Protein AF-A0A7H4P7S9-F1 (afdb_monomer_lite)

Foldseek 3Di:
DVVCVVDPCLVPDPDLLVLLLSLLLVLCVVPVVLLVVLQVPDADPQARFKDLDPVNRVVSDPPQCWDDRPPDSMIGRDPDDLVVSLVSQLSSCVSVVHDPVVSCVSSVSD

Structure (mmCIF, N/CA/C/O backbone):
data_AF-A0A7H4P7S9-F1
#
_entry.id   AF-A0A7H4P7S9-F1
#
loop_
_atom_site.group_PDB
_atom_site.id
_atom_site.type_symbol
_atom_site.label_atom_id
_atom_site.label_alt_id
_atom_site.label_comp_id
_atom_site.label_asym_id
_atom_site.label_entity_id
_atom_site.label_seq_id
_atom_site.pdbx_PDB_ins_code
_atom_site.Cartn_x
_atom_site.Cartn_y
_atom_site.Cartn_z
_atom_site.occupancy
_atom_site.B_iso_or_equiv
_atom_site.auth_seq_id
_atom_site.auth_comp_id
_atom_site.auth_asym_id
_atom_site.auth_atom_id
_atom_site.pdbx_PDB_model_num
ATOM 1 N N . MET A 1 1 ? -10.537 0.939 6.455 1.00 95.25 1 MET A N 1
ATOM 2 C CA . MET A 1 1 ? -9.206 1.459 6.869 1.00 95.25 1 MET A CA 1
ATOM 3 C C . MET A 1 1 ? -9.066 1.684 8.370 1.00 95.25 1 MET A C 1
ATOM 5 O O . MET A 1 1 ? -8.188 1.065 8.944 1.00 95.25 1 MET A O 1
ATOM 9 N N . ARG A 1 2 ? -9.884 2.520 9.033 1.00 93.25 2 ARG A N 1
ATOM 10 C CA . ARG A 1 2 ? -9.762 2.725 10.497 1.00 93.25 2 ARG A CA 1
ATOM 11 C C . ARG A 1 2 ? -9.927 1.424 11.293 1.00 93.25 2 ARG A C 1
ATOM 13 O O . ARG A 1 2 ? -9.120 1.163 12.171 1.00 93.25 2 ARG A O 1
ATOM 20 N N . GLU A 1 3 ? -10.907 0.599 10.925 1.00 96.31 3 GLU A N 1
ATOM 21 C CA . GLU A 1 3 ? -11.118 -0.729 11.522 1.00 96.31 3 GLU A CA 1
ATOM 22 C C . GLU A 1 3 ? -9.913 -1.657 11.323 1.00 96.31 3 GLU A C 1
ATOM 24 O O . GLU A 1 3 ? -9.464 -2.267 12.284 1.00 96.31 3 GLU A O 1
ATOM 29 N N . LEU A 1 4 ? -9.319 -1.686 10.120 1.00 97.25 4 LEU A N 1
ATOM 30 C CA . LEU A 1 4 ? -8.087 -2.443 9.861 1.00 97.25 4 LEU A CA 1
ATOM 31 C C . LEU A 1 4 ? -6.968 -2.029 10.825 1.00 97.25 4 LEU A C 1
ATOM 33 O O . LEU A 1 4 ? -6.362 -2.891 11.450 1.00 97.25 4 LEU A O 1
ATOM 37 N N . LEU A 1 5 ? -6.707 -0.725 10.972 1.00 96.81 5 LEU A N 1
ATOM 38 C CA . LEU A 1 5 ? -5.627 -0.226 11.835 1.00 96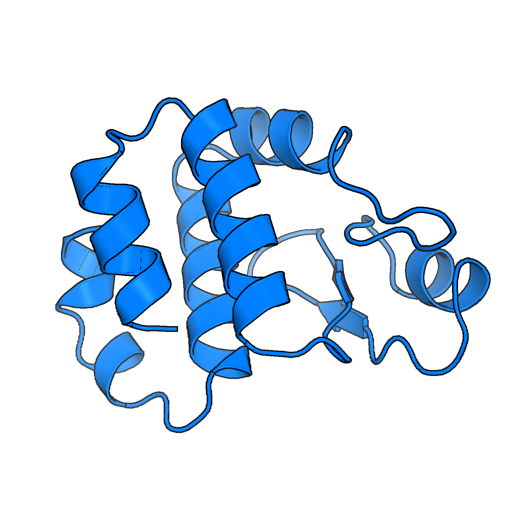.81 5 LEU A CA 1
ATOM 39 C C . LEU A 1 5 ? -5.832 -0.558 13.323 1.00 96.81 5 LEU A C 1
ATOM 41 O O . LEU A 1 5 ? -4.863 -0.549 14.076 1.00 96.81 5 LEU A O 1
ATOM 45 N N . LEU A 1 6 ? -7.074 -0.819 13.736 1.00 97.69 6 LEU A N 1
ATOM 46 C CA . LEU A 1 6 ? -7.441 -1.198 15.102 1.00 97.69 6 LEU A CA 1
ATOM 47 C C . LEU A 1 6 ? -7.584 -2.717 15.289 1.00 97.69 6 LEU A C 1
ATOM 49 O O . LEU A 1 6 ? -7.842 -3.157 16.404 1.00 97.69 6 LEU A O 1
ATOM 53 N N . SER A 1 7 ? -7.452 -3.508 14.223 1.00 98.19 7 SER A N 1
ATOM 54 C CA . SER A 1 7 ? -7.627 -4.959 14.281 1.00 98.19 7 SER A CA 1
ATOM 55 C C . SER A 1 7 ? -6.405 -5.669 14.868 1.00 98.19 7 SER A C 1
ATOM 57 O O . SER A 1 7 ? -5.261 -5.301 14.580 1.00 98.19 7 SER A O 1
ATOM 59 N N . ASP A 1 8 ? -6.654 -6.745 15.618 1.00 97.81 8 ASP A N 1
ATOM 60 C CA . ASP A 1 8 ? -5.600 -7.620 16.147 1.00 97.81 8 ASP A CA 1
ATOM 61 C C . ASP A 1 8 ? -4.751 -8.217 15.014 1.00 97.81 8 ASP A C 1
ATOM 63 O O . ASP A 1 8 ? -3.526 -8.249 15.100 1.00 97.81 8 ASP A O 1
ATOM 67 N N . GLU A 1 9 ? -5.382 -8.585 13.889 1.00 97.69 9 GLU A N 1
ATOM 68 C CA . GLU A 1 9 ? -4.687 -9.108 12.707 1.00 97.69 9 GLU A CA 1
ATOM 69 C C . GLU A 1 9 ? -3.611 -8.140 12.199 1.00 97.69 9 GLU A C 1
ATOM 71 O O . GLU A 1 9 ? -2.500 -8.563 11.863 1.00 97.69 9 GLU A O 1
ATOM 76 N N . TYR A 1 10 ? -3.925 -6.843 12.136 1.00 98.19 10 TYR A N 1
ATOM 77 C CA . TYR A 1 10 ? -2.975 -5.829 11.694 1.00 98.19 10 TYR A CA 1
ATOM 78 C C . TYR A 1 10 ? -1.885 -5.578 12.743 1.00 98.19 10 TYR A C 1
ATOM 80 O O . TYR A 1 10 ? -0.708 -5.464 12.386 1.00 98.19 10 TYR A O 1
ATOM 88 N N . ALA A 1 11 ? -2.257 -5.541 14.026 1.00 97.38 11 ALA A N 1
ATOM 89 C CA . ALA A 1 11 ? -1.331 -5.353 15.143 1.00 97.38 11 ALA A CA 1
ATOM 90 C C . ALA A 1 11 ? -0.309 -6.500 15.265 1.00 97.38 11 ALA A C 1
ATOM 92 O O . ALA A 1 11 ? 0.869 -6.256 15.542 1.00 97.38 11 ALA A O 1
ATOM 93 N N . ASP A 1 12 ? -0.717 -7.733 14.963 1.00 98.12 12 ASP A N 1
ATOM 94 C CA . ASP A 1 12 ? 0.134 -8.925 15.016 1.00 98.12 12 ASP A CA 1
ATOM 95 C C . ASP A 1 12 ? 1.202 -8.970 13.905 1.00 98.12 12 ASP A C 1
ATOM 97 O O . ASP A 1 12 ? 2.157 -9.763 13.954 1.00 98.12 12 ASP A O 1
ATOM 101 N N . GLN A 1 13 ? 1.109 -8.098 12.892 1.00 98.12 13 GLN A N 1
ATOM 102 C CA . GLN A 1 13 ? 2.065 -8.072 11.790 1.00 98.12 13 GLN A CA 1
ATOM 103 C C . GLN A 1 13 ? 3.413 -7.464 12.189 1.00 98.12 13 GLN A C 1
ATOM 105 O O . GLN A 1 13 ? 3.603 -6.249 12.255 1.00 98.12 13 GLN A O 1
ATOM 110 N N . LYS A 1 14 ? 4.427 -8.327 12.310 1.00 97.00 14 LYS A N 1
ATOM 111 C CA . LYS A 1 14 ? 5.791 -7.946 12.731 1.00 97.00 14 LYS A CA 1
ATOM 112 C C . LYS A 1 14 ? 6.647 -7.278 11.651 1.00 97.00 14 LYS A C 1
ATOM 114 O O . LYS A 1 14 ? 7.700 -6.727 11.961 1.00 97.00 14 LYS A O 1
ATOM 119 N N . ARG A 1 15 ? 6.266 -7.366 10.372 1.00 97.81 15 ARG A N 1
ATOM 120 C CA . ARG A 1 15 ? 7.062 -6.848 9.243 1.00 97.81 15 ARG A CA 1
ATOM 121 C C . ARG A 1 15 ? 6.268 -5.836 8.430 1.00 97.81 15 ARG A C 1
ATOM 123 O O . ARG A 1 15 ? 5.127 -6.107 8.073 1.00 97.81 15 ARG A O 1
ATOM 130 N N . ALA A 1 16 ? 6.935 -4.759 8.014 1.00 98.19 16 ALA A N 1
ATOM 131 C CA . ALA A 1 16 ? 6.359 -3.718 7.157 1.00 98.19 16 ALA A CA 1
ATOM 132 C C . ALA A 1 16 ? 5.717 -4.274 5.878 1.00 98.19 16 ALA A C 1
ATOM 134 O O . ALA A 1 16 ? 4.647 -3.840 5.469 1.00 98.19 16 ALA A O 1
ATOM 135 N N . VAL A 1 17 ? 6.338 -5.286 5.253 1.00 98.31 17 VAL A N 1
ATOM 136 C CA . VAL A 1 17 ? 5.758 -5.925 4.061 1.00 98.31 17 VAL A CA 1
ATOM 137 C C . VAL A 1 17 ? 4.415 -6.589 4.360 1.00 98.31 17 VAL A C 1
ATOM 139 O O . VAL A 1 17 ? 3.540 -6.515 3.517 1.00 98.31 17 VAL A O 1
ATOM 142 N N . ASN A 1 18 ? 4.215 -7.182 5.538 1.00 98.44 18 ASN A N 1
ATOM 143 C CA . ASN A 1 18 ? 2.949 -7.835 5.862 1.00 98.44 18 ASN A CA 1
ATOM 144 C C . ASN A 1 18 ? 1.830 -6.804 6.052 1.00 98.44 18 ASN A C 1
ATOM 146 O O . ASN A 1 18 ? 0.756 -6.965 5.482 1.00 98.44 18 ASN A O 1
ATOM 150 N N . ARG A 1 19 ? 2.109 -5.717 6.783 1.00 98.69 19 ARG A N 1
ATOM 151 C CA . ARG A 1 19 ? 1.173 -4.592 6.942 1.00 98.69 19 ARG A CA 1
ATOM 152 C C . ARG A 1 19 ? 0.821 -3.962 5.600 1.00 98.69 19 ARG A C 1
ATOM 154 O O . ARG A 1 19 ? -0.350 -3.764 5.305 1.00 98.69 19 ARG A O 1
ATOM 161 N N . PHE A 1 20 ? 1.824 -3.754 4.749 1.00 98.81 20 PHE A N 1
ATOM 162 C CA . PHE A 1 20 ? 1.631 -3.304 3.374 1.00 98.81 20 PHE A CA 1
ATOM 163 C C . PHE A 1 20 ? 0.686 -4.224 2.584 1.00 98.81 20 PHE A C 1
ATOM 165 O O . PHE A 1 20 ? -0.236 -3.722 1.950 1.00 98.81 20 PHE A O 1
ATOM 172 N N . MET A 1 21 ? 0.853 -5.553 2.660 1.00 98.69 21 MET A N 1
ATOM 173 C CA . MET A 1 21 ? -0.060 -6.488 1.986 1.00 98.69 21 MET A CA 1
ATOM 174 C C . MET A 1 21 ? -1.497 -6.383 2.522 1.00 98.69 21 MET A C 1
ATOM 176 O O . MET A 1 21 ? -2.421 -6.342 1.718 1.00 98.69 21 MET A O 1
ATOM 180 N N . LEU A 1 22 ? -1.692 -6.295 3.845 1.00 98.56 22 LEU A N 1
ATOM 181 C CA . LEU A 1 22 ? -3.030 -6.160 4.442 1.00 98.56 22 LEU A CA 1
ATOM 182 C C . LEU A 1 22 ? -3.722 -4.854 4.039 1.00 98.56 22 LEU A C 1
ATOM 184 O O . LEU A 1 22 ? -4.918 -4.855 3.740 1.00 98.56 22 LEU A O 1
ATOM 188 N N . VAL A 1 23 ? -2.974 -3.748 3.988 1.00 98.81 23 VAL A N 1
ATOM 189 C CA . VAL A 1 23 ? -3.494 -2.466 3.495 1.00 98.81 23 VAL A CA 1
ATOM 190 C C . VAL A 1 23 ? -3.945 -2.603 2.042 1.00 98.81 23 VAL A C 1
ATOM 192 O O . VAL A 1 23 ? -5.066 -2.217 1.735 1.00 98.81 23 VAL A O 1
ATOM 195 N N . LEU A 1 24 ? -3.130 -3.196 1.161 1.00 98.81 24 LEU A N 1
ATOM 196 C CA . LEU A 1 24 ? -3.501 -3.398 -0.245 1.00 98.81 24 LEU A CA 1
ATOM 197 C C . LEU A 1 2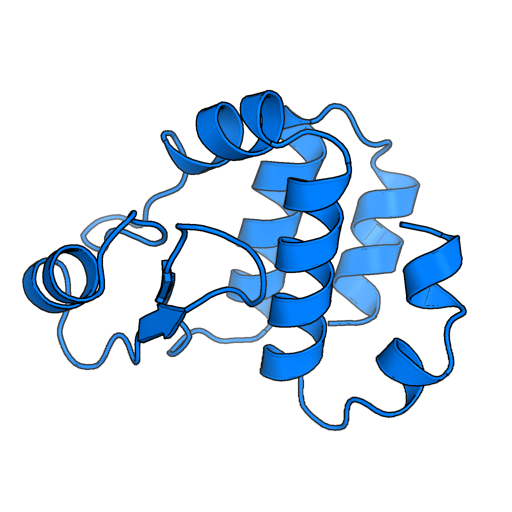4 ? -4.744 -4.282 -0.403 1.00 98.81 24 LEU A C 1
ATOM 199 O O . LEU A 1 24 ? -5.662 -3.905 -1.128 1.00 98.81 24 LEU A O 1
ATOM 203 N N . THR A 1 25 ? -4.802 -5.417 0.302 1.00 98.69 25 THR A N 1
ATOM 204 C CA . THR A 1 25 ? -5.976 -6.303 0.310 1.00 98.69 25 THR A CA 1
ATOM 205 C C . THR A 1 25 ? -7.232 -5.550 0.752 1.00 98.69 25 THR A C 1
ATOM 207 O O . THR A 1 25 ? -8.280 -5.682 0.125 1.00 98.69 25 THR A O 1
ATOM 210 N N . THR A 1 26 ? -7.123 -4.717 1.790 1.00 98.69 26 THR A N 1
ATOM 211 C CA . THR A 1 26 ? -8.255 -3.936 2.309 1.00 98.69 26 THR A CA 1
ATOM 212 C C . THR A 1 26 ? -8.678 -2.821 1.356 1.00 98.69 26 THR A C 1
ATOM 214 O O . THR A 1 26 ? -9.864 -2.574 1.191 1.00 98.69 26 THR A O 1
ATOM 217 N N . LEU A 1 27 ? -7.736 -2.128 0.713 1.00 98.75 27 LEU A N 1
ATOM 218 C CA . LEU A 1 27 ? -8.072 -1.089 -0.263 1.00 98.75 27 LEU A CA 1
ATOM 219 C C . LEU A 1 27 ? -8.800 -1.688 -1.472 1.00 98.75 27 LEU A C 1
ATOM 221 O O . LEU A 1 27 ? -9.821 -1.149 -1.890 1.00 98.75 27 LEU A O 1
ATOM 225 N N . TYR A 1 28 ? -8.334 -2.835 -1.971 1.00 98.75 28 TYR A N 1
ATOM 226 C CA . TYR A 1 28 ? -9.005 -3.542 -3.060 1.00 98.75 28 TYR A CA 1
ATOM 227 C C . TYR A 1 28 ? -10.416 -4.012 -2.679 1.00 98.75 28 TYR A C 1
ATOM 229 O O . TYR A 1 28 ? -11.329 -3.905 -3.492 1.00 98.75 28 TYR A O 1
ATOM 237 N N . SER A 1 29 ? -10.622 -4.516 -1.456 1.00 98.31 29 SER A N 1
ATOM 238 C CA . SER A 1 29 ? -11.946 -4.984 -1.025 1.00 98.31 29 SER A CA 1
ATOM 239 C C . SER A 1 29 ? -12.955 -3.855 -0.796 1.00 98.31 29 SER A C 1
ATOM 241 O O . SER A 1 29 ? -14.157 -4.101 -0.881 1.00 98.31 29 SER A O 1
ATOM 243 N N . LEU A 1 30 ? -12.489 -2.630 -0.526 1.00 98.25 30 LEU A N 1
ATOM 244 C CA . LEU A 1 30 ? -13.350 -1.451 -0.399 1.00 98.25 30 LEU A CA 1
ATOM 245 C C . LEU A 1 30 ? -13.880 -0.979 -1.755 1.00 98.25 30 LEU A C 1
ATOM 247 O O . LEU A 1 30 ? -15.064 -0.673 -1.866 1.00 98.25 30 LEU A O 1
ATOM 251 N N . ASP A 1 31 ? -13.015 -0.916 -2.768 1.00 98.44 31 ASP A N 1
ATOM 252 C CA . ASP A 1 31 ? -13.400 -0.592 -4.141 1.00 98.44 31 ASP A CA 1
ATOM 253 C C . ASP A 1 31 ? -12.359 -1.143 -5.125 1.00 98.44 31 ASP A C 1
ATOM 255 O O . ASP A 1 31 ? -11.307 -0.545 -5.371 1.00 98.44 31 ASP A O 1
ATOM 259 N N . SER A 1 32 ? -12.664 -2.298 -5.715 1.00 98.31 32 SER A N 1
ATOM 260 C CA . SER A 1 32 ? -11.759 -2.975 -6.644 1.00 98.31 32 SER A CA 1
ATOM 261 C C . SER A 1 32 ? -11.524 -2.183 -7.928 1.00 98.31 32 SER A C 1
ATOM 263 O O . SER A 1 32 ? -10.471 -2.331 -8.548 1.00 98.31 32 SER A O 1
ATOM 265 N N . LYS A 1 33 ? -12.499 -1.363 -8.347 1.00 98.31 33 LYS A N 1
ATOM 266 C CA . LYS A 1 33 ? -12.411 -0.571 -9.575 1.00 98.31 33 LYS A CA 1
ATOM 267 C C . LYS A 1 33 ? -11.511 0.640 -9.353 1.00 98.31 33 LYS A C 1
ATOM 269 O O . LYS A 1 33 ? -10.562 0.823 -10.108 1.00 98.31 33 LYS A O 1
ATOM 274 N N . ALA A 1 34 ? -11.755 1.407 -8.291 1.00 98.31 34 ALA A N 1
ATOM 275 C CA . ALA A 1 34 ? -10.909 2.547 -7.947 1.00 98.31 34 ALA A CA 1
ATOM 276 C C . ALA A 1 34 ? -9.467 2.107 -7.639 1.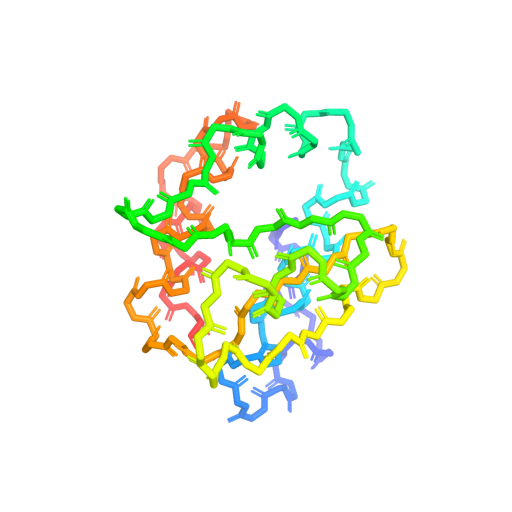00 98.31 34 ALA A C 1
ATOM 278 O O . ALA A 1 34 ? -8.516 2.786 -8.021 1.00 98.31 34 ALA A O 1
ATOM 279 N N . PHE A 1 35 ? -9.285 0.940 -7.007 1.00 98.56 35 PHE A N 1
ATOM 280 C CA . PHE A 1 35 ? -7.959 0.357 -6.809 1.00 98.56 35 PHE A CA 1
ATOM 281 C C . PHE A 1 35 ? -7.258 0.055 -8.142 1.00 98.56 35 PHE A C 1
ATOM 283 O O . PHE A 1 35 ? -6.096 0.422 -8.307 1.00 98.56 35 PHE A O 1
ATOM 290 N N . ALA A 1 36 ? -7.951 -0.583 -9.094 1.00 98.12 36 ALA A N 1
ATOM 291 C CA . ALA A 1 36 ? -7.388 -0.890 -10.408 1.00 98.12 36 ALA A CA 1
ATOM 292 C C . ALA A 1 36 ? -6.929 0.388 -11.134 1.00 98.12 36 ALA A C 1
ATOM 294 O O . ALA A 1 36 ? -5.756 0.490 -11.499 1.00 98.12 36 ALA A O 1
ATOM 295 N N . GLU A 1 37 ? -7.802 1.397 -11.219 1.00 98.00 37 GLU A N 1
ATOM 296 C CA . GLU A 1 37 ? -7.496 2.707 -11.819 1.00 98.00 37 GLU A CA 1
ATOM 297 C C . GLU A 1 37 ? -6.280 3.376 -11.147 1.00 98.00 37 GLU A C 1
ATOM 299 O O . GLU A 1 37 ? -5.375 3.886 -11.815 1.00 98.00 37 GLU A O 1
ATOM 304 N N . ALA A 1 38 ? -6.200 3.316 -9.814 1.00 97.94 38 ALA A N 1
ATOM 305 C CA . ALA A 1 38 ? -5.076 3.867 -9.066 1.00 97.94 38 ALA A CA 1
ATOM 306 C C . ALA A 1 38 ? -3.748 3.148 -9.365 1.00 97.94 38 ALA A C 1
ATOM 308 O O . ALA A 1 38 ? -2.693 3.786 -9.432 1.00 97.94 38 ALA A O 1
ATOM 309 N N . THR A 1 39 ? -3.784 1.825 -9.548 1.00 96.12 39 THR A N 1
ATOM 310 C CA . THR A 1 39 ? -2.582 1.019 -9.806 1.00 96.12 39 THR A CA 1
ATOM 311 C C . THR A 1 39 ? -2.038 1.139 -11.228 1.00 96.12 39 THR A C 1
ATOM 313 O O . THR A 1 39 ? -0.824 1.033 -11.399 1.00 96.12 39 THR A O 1
ATOM 316 N N . GLU A 1 40 ? -2.873 1.421 -12.234 1.00 92.81 40 GLU A N 1
ATOM 317 C CA . GLU A 1 40 ? -2.436 1.574 -13.635 1.00 92.81 40 GLU A CA 1
ATOM 318 C C . GLU A 1 40 ? -1.415 2.707 -13.813 1.00 92.81 40 GLU A C 1
ATOM 320 O O . GLU A 1 40 ? -0.432 2.573 -14.545 1.00 92.81 40 GLU A O 1
ATOM 325 N N . SER A 1 41 ? -1.619 3.817 -13.103 1.00 89.69 41 SER A N 1
ATOM 326 C CA . SER A 1 41 ? -0.733 4.988 -13.152 1.00 89.69 41 SER A CA 1
ATOM 327 C C . SER A 1 41 ? 0.501 4.868 -12.246 1.00 89.69 41 SER A C 1
ATOM 329 O O . SER A 1 41 ? 1.404 5.705 -12.306 1.00 89.69 41 SER A O 1
ATOM 331 N N . LEU A 1 42 ? 0.573 3.830 -11.407 1.00 95.44 42 LEU A N 1
ATOM 332 C CA . LEU A 1 42 ? 1.592 3.685 -10.374 1.00 95.44 42 LEU A CA 1
ATOM 333 C C . LEU A 1 42 ? 2.730 2.763 -10.825 1.00 95.44 42 LEU A C 1
ATOM 335 O O . LEU A 1 42 ? 2.711 1.544 -10.641 1.00 95.44 42 LEU A O 1
ATOM 339 N N . HIS A 1 43 ? 3.793 3.364 -11.349 1.00 95.25 43 HIS A N 1
ATOM 340 C CA . HIS A 1 43 ? 4.997 2.643 -11.746 1.00 95.25 43 HIS A CA 1
ATOM 341 C C . HIS A 1 43 ? 6.276 3.397 -11.368 1.00 95.25 43 HIS A C 1
ATOM 343 O O . HIS A 1 43 ? 6.299 4.594 -11.089 1.00 95.25 43 HIS A O 1
ATOM 349 N N . GLY A 1 44 ? 7.390 2.671 -11.335 1.00 92.69 44 GLY A N 1
ATOM 350 C CA . GLY A 1 44 ? 8.712 3.267 -11.210 1.00 92.69 44 GLY A CA 1
ATOM 351 C C . GLY A 1 44 ? 9.230 3.779 -12.550 1.00 92.69 44 GLY A C 1
ATOM 352 O O . GLY A 1 44 ? 8.618 3.587 -13.596 1.00 92.69 44 GLY A O 1
ATOM 353 N N . ARG A 1 45 ? 10.436 4.356 -12.537 1.00 92.12 45 ARG A N 1
ATOM 354 C CA . ARG A 1 45 ? 11.122 4.794 -13.767 1.00 92.12 45 ARG A CA 1
ATOM 355 C C . ARG A 1 45 ? 11.306 3.659 -14.782 1.00 92.12 45 ARG A C 1
ATOM 357 O O . ARG A 1 45 ? 11.208 3.887 -15.977 1.00 92.12 45 ARG A O 1
ATOM 364 N N . THR A 1 46 ? 11.633 2.463 -14.299 1.00 91.50 46 THR A N 1
ATOM 365 C CA . THR A 1 46 ? 11.918 1.285 -15.138 1.00 91.50 46 THR A CA 1
ATOM 366 C C . THR A 1 46 ? 11.209 0.023 -14.663 1.00 91.50 46 THR A C 1
ATOM 368 O O . THR A 1 46 ? 11.408 -1.035 -15.246 1.00 91.50 46 THR A O 1
ATOM 371 N N . ARG A 1 47 ? 10.434 0.108 -13.575 1.00 94.75 47 ARG A N 1
ATOM 372 C CA . ARG A 1 47 ? 9.817 -1.049 -12.923 1.00 94.75 47 ARG A CA 1
ATOM 373 C C . ARG A 1 47 ? 8.311 -0.897 -12.908 1.00 94.75 47 ARG A C 1
ATOM 375 O O . ARG A 1 47 ? 7.817 0.133 -12.461 1.00 94.75 47 ARG A O 1
ATOM 382 N N . VAL A 1 48 ? 7.614 -1.955 -13.294 1.00 96.38 48 VAL A N 1
ATOM 383 C CA . VAL A 1 48 ? 6.181 -2.110 -13.033 1.00 96.38 48 VAL A CA 1
ATOM 384 C C . VAL A 1 48 ? 6.016 -2.497 -11.562 1.00 96.38 48 VAL A C 1
ATOM 386 O O . VAL A 1 48 ? 6.760 -3.348 -11.066 1.00 96.38 48 VAL A O 1
ATOM 389 N N . TYR A 1 49 ? 5.123 -1.821 -10.836 1.00 97.75 49 TYR A N 1
ATOM 390 C CA . TYR A 1 49 ? 4.911 -2.083 -9.408 1.00 97.75 49 TYR A CA 1
ATOM 391 C C . TYR A 1 49 ? 3.793 -3.090 -9.165 1.00 97.75 49 TYR A C 1
ATOM 393 O O . TYR A 1 49 ? 3.975 -3.963 -8.315 1.00 97.75 49 TYR A O 1
ATOM 401 N N . PHE A 1 50 ? 2.707 -2.986 -9.934 1.00 98.38 50 PHE A N 1
ATOM 402 C CA . PHE A 1 50 ? 1.526 -3.838 -9.860 1.00 98.38 50 PHE A CA 1
ATOM 403 C C . PHE A 1 50 ? 1.226 -4.475 -11.218 1.00 98.38 50 PHE A C 1
ATOM 405 O O . PHE A 1 50 ? 1.427 -3.845 -12.253 1.00 98.38 50 PHE A O 1
ATOM 412 N N . ALA A 1 51 ? 0.785 -5.729 -11.214 1.00 97.69 51 ALA A N 1
ATOM 413 C CA . ALA A 1 51 ? 0.331 -6.445 -12.407 1.00 97.69 51 ALA A CA 1
ATOM 414 C C . ALA A 1 51 ? -0.624 -7.575 -12.007 1.00 97.69 51 ALA A C 1
ATOM 416 O O . ALA A 1 51 ? -0.606 -8.003 -10.857 1.00 97.69 51 ALA A O 1
ATOM 417 N N . GLU A 1 52 ? -1.406 -8.106 -12.944 1.00 96.75 52 GLU A N 1
ATOM 418 C CA . GLU A 1 52 ? -2.287 -9.261 -12.692 1.00 96.75 52 GLU A CA 1
ATOM 419 C C . GLU A 1 52 ? -1.546 -10.611 -12.726 1.00 96.75 52 GLU A C 1
ATOM 421 O O . GLU A 1 52 ? -2.100 -11.661 -12.402 1.00 96.75 52 GLU A O 1
ATOM 426 N N . ASP A 1 53 ? -0.260 -10.602 -13.082 1.00 96.12 53 ASP A N 1
ATOM 427 C CA . ASP A 1 53 ? 0.576 -11.793 -13.114 1.00 96.12 53 ASP A CA 1
ATOM 428 C C . ASP A 1 53 ? 2.003 -11.520 -12.616 1.00 96.12 53 ASP A C 1
ATOM 430 O O . ASP A 1 53 ? 2.585 -10.447 -12.804 1.00 96.12 53 ASP A O 1
ATOM 434 N N . GLU A 1 54 ? 2.605 -12.539 -12.002 1.00 96.75 54 GLU A N 1
ATOM 435 C CA . GLU A 1 54 ? 3.968 -12.466 -11.475 1.00 96.75 54 GLU A CA 1
ATOM 436 C C . GLU A 1 54 ? 5.009 -12.169 -12.567 1.00 96.75 54 GLU A C 1
ATOM 438 O O . GLU A 1 54 ? 5.979 -11.431 -12.350 1.00 96.75 54 GLU A O 1
ATOM 443 N N . ARG A 1 55 ? 4.822 -12.746 -13.758 1.00 95.56 55 ARG A N 1
ATOM 444 C CA . ARG A 1 55 ? 5.811 -12.722 -14.838 1.00 95.56 55 ARG A CA 1
ATOM 445 C C . ARG A 1 55 ? 6.006 -11.307 -15.371 1.00 95.56 55 ARG A C 1
ATOM 447 O O . ARG A 1 55 ? 7.139 -10.939 -15.689 1.00 95.56 55 ARG A O 1
ATOM 454 N N . THR A 1 56 ? 4.952 -10.503 -15.436 1.00 95.88 56 THR A N 1
ATOM 455 C CA . THR A 1 56 ? 5.019 -9.089 -15.817 1.00 95.88 56 THR A CA 1
ATOM 456 C C . THR A 1 56 ? 5.932 -8.300 -14.876 1.00 95.88 56 THR A C 1
ATOM 458 O O . THR A 1 56 ? 6.778 -7.532 -15.345 1.00 95.88 56 THR A O 1
ATOM 461 N N . LEU A 1 57 ? 5.873 -8.547 -13.564 1.00 96.25 57 LEU A N 1
ATOM 462 C CA . LEU A 1 57 ? 6.744 -7.879 -12.587 1.00 96.25 57 LEU A CA 1
ATOM 463 C C . LEU A 1 57 ? 8.201 -8.352 -12.648 1.00 96.25 57 LEU A C 1
ATOM 465 O O . LEU A 1 57 ? 9.118 -7.565 -12.402 1.00 96.25 57 LEU A O 1
ATOM 469 N N . GLN A 1 58 ? 8.436 -9.624 -12.977 1.00 93.50 58 GLN A N 1
ATOM 470 C CA . GLN A 1 58 ? 9.788 -10.169 -13.140 1.00 93.50 58 GLN A CA 1
ATOM 471 C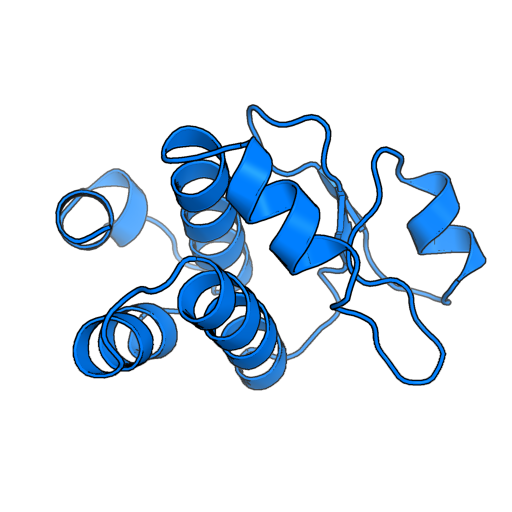 C . GLN A 1 58 ? 10.459 -9.671 -14.429 1.00 93.50 58 GLN A C 1
ATOM 473 O O . GLN A 1 58 ? 11.638 -9.323 -14.420 1.00 93.50 58 GLN A O 1
ATOM 478 N N . LYS A 1 59 ? 9.713 -9.589 -15.540 1.00 92.38 59 LYS A N 1
ATOM 479 C CA . LYS A 1 59 ? 10.229 -9.079 -16.824 1.00 92.38 59 LYS A CA 1
ATOM 480 C C . LYS A 1 59 ? 10.668 -7.619 -16.739 1.00 92.38 59 LYS A C 1
ATOM 482 O O . LYS A 1 59 ? 11.640 -7.236 -17.380 1.00 92.38 59 LYS A O 1
ATOM 487 N N . ASN A 1 60 ? 9.964 -6.820 -15.941 1.00 87.19 60 ASN A N 1
ATOM 488 C CA . ASN A 1 60 ? 10.208 -5.387 -15.800 1.00 87.19 60 ASN A CA 1
ATOM 489 C C . ASN A 1 60 ? 11.117 -5.044 -14.606 1.00 87.19 60 ASN A C 1
ATOM 491 O O . ASN A 1 60 ? 11.131 -3.910 -14.132 1.00 87.19 60 ASN A O 1
ATOM 495 N N . GLY A 1 61 ? 11.894 -6.001 -14.088 1.00 83.81 61 GLY A N 1
ATOM 496 C CA . GLY A 1 61 ? 12.917 -5.691 -13.097 1.00 83.81 61 GLY A CA 1
ATOM 497 C C . GLY A 1 61 ? 13.594 -6.905 -12.474 1.00 83.81 61 GLY A C 1
ATOM 498 O O . GLY A 1 61 ? 12.953 -7.855 -12.038 1.00 83.81 61 GLY A O 1
ATOM 499 N N . ASN A 1 62 ? 14.914 -6.817 -12.314 1.00 83.44 62 ASN A N 1
ATOM 500 C CA . ASN A 1 62 ? 15.676 -7.834 -11.594 1.00 83.44 62 ASN A CA 1
ATOM 501 C C . ASN A 1 62 ? 15.425 -7.747 -10.080 1.00 83.44 62 ASN A C 1
ATOM 503 O O . ASN A 1 62 ? 15.384 -6.658 -9.501 1.00 83.44 62 ASN A O 1
ATOM 507 N N . GLN A 1 63 ? 15.305 -8.914 -9.437 1.00 88.56 63 GLN A N 1
ATOM 508 C CA . GLN A 1 63 ? 15.130 -9.069 -7.986 1.00 88.56 63 GLN A CA 1
ATOM 509 C C . GLN A 1 63 ? 13.953 -8.262 -7.400 1.00 88.56 63 GLN A C 1
ATOM 511 O O . GLN A 1 63 ? 14.040 -7.760 -6.281 1.00 88.56 63 GLN A O 1
ATOM 516 N N . THR A 1 64 ? 12.837 -8.128 -8.117 1.00 89.44 64 THR A N 1
ATOM 517 C CA . THR A 1 64 ? 11.648 -7.381 -7.656 1.00 89.44 64 THR A CA 1
ATOM 518 C C . THR A 1 64 ? 10.911 -8.045 -6.486 1.00 89.44 64 THR A C 1
ATOM 520 O O . THR A 1 64 ? 10.171 -7.367 -5.769 1.00 89.44 64 THR A O 1
ATOM 523 N N . LYS A 1 65 ? 11.172 -9.338 -6.236 1.00 95.75 65 LYS A N 1
ATOM 524 C CA . LYS A 1 65 ? 10.494 -10.181 -5.233 1.00 95.75 65 LYS A CA 1
ATOM 525 C C . LYS A 1 65 ? 8.968 -9.989 -5.284 1.00 95.75 65 LYS A C 1
ATOM 527 O O . LYS A 1 65 ? 8.408 -9.450 -4.324 1.00 95.75 65 LYS A O 1
ATOM 532 N N . PRO A 1 66 ? 8.312 -10.335 -6.404 1.00 97.25 66 PRO A N 1
ATOM 533 C CA . PRO A 1 66 ? 6.862 -10.241 -6.507 1.00 97.25 66 PRO A CA 1
ATOM 534 C C . PRO A 1 66 ? 6.166 -11.026 -5.393 1.00 97.25 66 PRO A C 1
ATOM 536 O O . PRO A 1 66 ? 6.665 -12.062 -4.951 1.00 97.25 66 PRO A O 1
ATOM 539 N N . LYS A 1 67 ? 5.016 -10.534 -4.943 1.00 98.31 67 LYS A N 1
ATOM 540 C CA . LYS A 1 67 ? 4.088 -11.275 -4.088 1.00 98.31 67 LYS A CA 1
ATOM 541 C C . LYS A 1 67 ? 2.664 -11.030 -4.553 1.00 98.31 67 LYS A C 1
ATOM 543 O O . LYS A 1 67 ? 2.317 -9.889 -4.851 1.00 98.31 67 LYS A O 1
ATOM 548 N N . GLN A 1 68 ? 1.852 -12.079 -4.565 1.00 98.50 68 GLN A N 1
ATOM 549 C CA . GLN A 1 68 ? 0.420 -11.941 -4.782 1.00 98.50 68 GLN A CA 1
ATOM 550 C C . GLN A 1 68 ? -0.212 -11.225 -3.586 1.00 98.50 68 GLN A C 1
ATOM 552 O O . GLN A 1 68 ? 0.107 -11.538 -2.434 1.00 98.50 68 GLN A O 1
ATOM 557 N N . VAL A 1 69 ? -1.090 -10.264 -3.858 1.00 98.44 69 VAL A N 1
ATOM 558 C CA . VAL A 1 69 ? -1.898 -9.588 -2.844 1.00 98.44 69 VAL A CA 1
ATOM 559 C C . VAL A 1 69 ? -3.071 -10.506 -2.470 1.00 98.44 69 VAL A C 1
ATOM 561 O O . VAL A 1 69 ? -3.882 -10.821 -3.347 1.00 98.44 69 VAL A O 1
ATOM 564 N N . PRO A 1 70 ? -3.163 -10.983 -1.209 1.00 98.06 70 PRO A N 1
ATOM 565 C CA . PRO A 1 70 ? -4.176 -11.956 -0.802 1.00 98.06 70 PRO A CA 1
ATOM 566 C C . PRO A 1 70 ? -5.600 -11.506 -1.137 1.00 98.06 70 PRO A C 1
ATOM 568 O O . PRO A 1 70 ? -5.957 -10.359 -0.880 1.00 98.06 70 PRO A O 1
ATOM 571 N N . GLY A 1 71 ? -6.409 -12.417 -1.686 1.00 96.75 71 GLY A N 1
ATOM 572 C CA . GLY A 1 71 ? -7.813 -12.149 -2.022 1.00 96.75 71 GLY A CA 1
ATOM 573 C C . GLY A 1 71 ? -8.027 -11.280 -3.266 1.00 96.75 71 GLY A C 1
ATOM 574 O O . GLY A 1 71 ? -9.144 -10.832 -3.495 1.00 96.75 71 GLY A O 1
ATOM 575 N N . THR A 1 72 ? -6.985 -11.037 -4.068 1.00 98.25 72 THR A N 1
ATOM 576 C CA . THR A 1 72 ? -7.054 -10.168 -5.255 1.00 98.25 72 THR A CA 1
ATOM 577 C C . THR A 1 72 ? -6.367 -10.820 -6.469 1.00 98.25 72 THR A C 1
ATOM 579 O O . THR A 1 72 ? -5.530 -11.714 -6.289 1.00 98.25 72 THR A O 1
ATOM 582 N N . PRO A 1 73 ? -6.651 -10.366 -7.706 1.00 97.94 73 PRO A N 1
ATOM 583 C CA . PRO A 1 73 ? -5.890 -10.779 -8.887 1.00 97.94 73 PRO A CA 1
ATOM 584 C C . PRO A 1 73 ? -4.509 -10.105 -8.980 1.00 97.94 73 PRO A C 1
ATOM 586 O O . PRO A 1 73 ? -3.724 -10.436 -9.862 1.00 97.94 73 PRO A O 1
ATOM 589 N N . TRP A 1 74 ? -4.185 -9.167 -8.086 1.00 98.50 74 TRP A N 1
ATOM 590 C CA . TRP A 1 74 ? -2.996 -8.331 -8.198 1.00 98.50 74 TRP A CA 1
ATOM 591 C C . TRP A 1 74 ? -1.752 -8.960 -7.570 1.00 98.50 74 TRP A C 1
ATOM 593 O O . TRP A 1 74 ? -1.774 -9.579 -6.505 1.00 98.50 74 TRP A O 1
ATOM 603 N N . TRP A 1 75 ? -0.622 -8.704 -8.210 1.00 98.56 75 TRP A N 1
ATOM 604 C CA . TRP A 1 75 ? 0.726 -8.921 -7.715 1.00 98.56 75 TRP A CA 1
ATOM 605 C C . TRP A 1 75 ? 1.398 -7.578 -7.471 1.00 98.56 75 TRP A C 1
ATOM 607 O O . TRP A 1 75 ? 1.148 -6.616 -8.193 1.00 98.56 75 TRP A O 1
ATOM 617 N N . VAL A 1 76 ? 2.295 -7.523 -6.486 1.00 98.62 76 VAL A N 1
ATOM 618 C CA . VAL A 1 76 ? 3.072 -6.323 -6.160 1.00 98.62 76 VAL A CA 1
ATOM 619 C C . VAL A 1 76 ? 4.549 -6.645 -5.950 1.00 98.62 76 VAL A C 1
ATOM 621 O O . VAL A 1 76 ? 4.909 -7.696 -5.411 1.00 98.62 76 VAL A O 1
ATOM 624 N N . ILE A 1 77 ? 5.438 -5.732 -6.343 1.00 98.19 77 ILE A N 1
ATOM 625 C CA . ILE A 1 77 ? 6.864 -5.844 -6.012 1.00 98.19 77 ILE A CA 1
ATOM 626 C C . ILE A 1 77 ? 7.098 -5.592 -4.515 1.00 98.19 77 ILE A C 1
ATOM 628 O O . ILE A 1 77 ? 6.581 -4.637 -3.937 1.00 98.19 77 ILE A O 1
ATOM 632 N N . THR A 1 78 ? 7.934 -6.405 -3.864 1.00 97.56 78 THR A N 1
ATOM 633 C CA . THR A 1 78 ? 8.183 -6.254 -2.414 1.00 97.56 78 THR A CA 1
ATOM 634 C C . THR A 1 78 ? 9.615 -5.886 -2.054 1.00 97.56 78 THR A C 1
ATOM 636 O O . THR A 1 78 ? 9.861 -5.462 -0.916 1.00 97.56 78 THR A O 1
ATOM 639 N N . ASN A 1 79 ? 10.550 -5.957 -3.014 1.00 96.50 79 ASN A N 1
ATOM 640 C CA . ASN A 1 79 ? 11.927 -5.485 -2.845 1.00 96.50 79 ASN A CA 1
ATOM 641 C C . ASN A 1 79 ? 12.023 -3.949 -2.928 1.00 96.50 79 ASN A C 1
ATOM 643 O O . ASN A 1 79 ? 12.579 -3.368 -3.863 1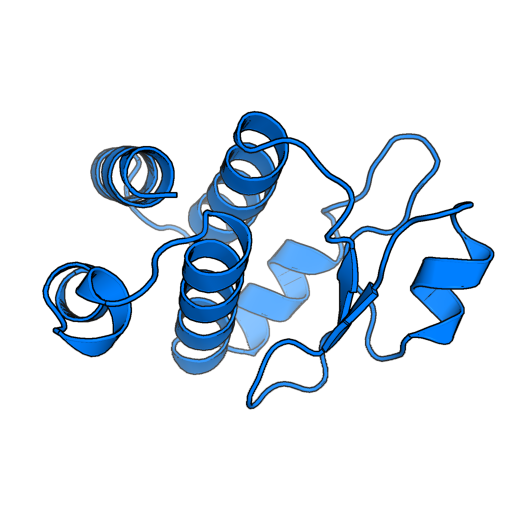.00 96.50 79 ASN A O 1
ATOM 647 N N . THR A 1 80 ? 11.418 -3.301 -1.940 1.00 96.88 80 THR A N 1
ATOM 648 C CA . THR A 1 80 ? 11.322 -1.853 -1.759 1.00 96.88 80 THR A CA 1
ATOM 649 C C . THR A 1 80 ? 11.541 -1.521 -0.284 1.00 96.88 80 THR A C 1
ATOM 651 O O . THR A 1 80 ? 11.222 -2.325 0.596 1.00 96.88 80 THR A O 1
ATOM 654 N N . ASN A 1 81 ? 12.089 -0.345 0.016 1.00 97.56 81 ASN A N 1
ATOM 655 C CA . ASN A 1 81 ? 12.165 0.137 1.397 1.00 97.56 81 ASN A CA 1
ATOM 656 C C . ASN A 1 81 ? 10.776 0.580 1.904 1.00 97.56 81 ASN A C 1
ATOM 658 O O . ASN A 1 81 ? 9.827 0.673 1.121 1.00 97.56 81 ASN A O 1
ATOM 662 N N . THR A 1 82 ? 10.653 0.830 3.210 1.00 98.06 82 THR A N 1
ATOM 663 C CA . THR A 1 82 ? 9.388 1.255 3.834 1.00 98.06 82 THR A CA 1
ATOM 664 C C . THR A 1 82 ? 8.863 2.550 3.223 1.00 98.06 82 THR A C 1
ATOM 666 O O . THR A 1 82 ? 7.712 2.583 2.816 1.00 98.06 82 THR A O 1
ATOM 669 N N . GLY A 1 83 ? 9.720 3.557 3.011 1.00 98.44 83 GLY A N 1
ATOM 670 C CA . GLY A 1 83 ? 9.305 4.820 2.388 1.00 98.44 83 GLY A CA 1
ATOM 671 C C . GLY A 1 83 ? 8.627 4.626 1.029 1.00 98.44 83 GLY A C 1
ATOM 672 O O . GLY A 1 83 ? 7.580 5.204 0.775 1.00 98.44 83 GLY A O 1
ATOM 673 N N . ARG A 1 84 ? 9.143 3.729 0.181 1.00 98.19 84 ARG A N 1
ATOM 674 C CA . ARG A 1 84 ? 8.509 3.420 -1.107 1.00 98.19 84 ARG A CA 1
ATOM 675 C C . ARG A 1 84 ? 7.213 2.618 -0.969 1.00 98.19 84 ARG A C 1
ATOM 677 O O . ARG A 1 84 ? 6.337 2.780 -1.810 1.00 98.19 84 ARG A O 1
ATOM 684 N N . LYS A 1 85 ? 7.074 1.769 0.057 1.00 98.50 85 LYS A N 1
ATOM 685 C CA . LYS A 1 85 ? 5.782 1.137 0.386 1.00 98.50 85 LYS A CA 1
ATOM 686 C C . LYS A 1 85 ? 4.757 2.200 0.770 1.00 98.50 85 LYS A C 1
ATOM 688 O O . LYS A 1 85 ? 3.665 2.186 0.216 1.00 98.50 85 LYS A O 1
ATOM 693 N N . CYS A 1 86 ? 5.142 3.156 1.615 1.00 98.56 86 CYS A N 1
ATOM 694 C CA . CYS A 1 86 ? 4.296 4.285 1.988 1.00 98.56 86 CYS A CA 1
ATOM 695 C C . CYS A 1 86 ? 3.913 5.127 0.766 1.00 98.56 86 CYS A C 1
ATOM 697 O O . CYS A 1 86 ? 2.732 5.358 0.574 1.00 98.56 86 CYS A O 1
ATOM 699 N N . SER A 1 87 ? 4.848 5.479 -0.126 1.00 98.50 87 SER A N 1
ATOM 700 C CA . SER A 1 87 ? 4.512 6.228 -1.352 1.00 98.50 87 SER A CA 1
ATOM 701 C C . SER A 1 87 ? 3.545 5.478 -2.276 1.00 98.50 87 SER A C 1
ATOM 703 O O . SER A 1 87 ? 2.702 6.101 -2.911 1.00 98.50 87 SER A O 1
ATOM 705 N N . MET A 1 88 ? 3.648 4.144 -2.363 1.00 98.69 88 MET A N 1
ATOM 706 C CA . MET A 1 88 ? 2.678 3.345 -3.122 1.00 98.69 88 MET A CA 1
ATOM 707 C C . MET A 1 88 ? 1.283 3.403 -2.486 1.00 98.69 88 MET A C 1
ATOM 709 O O . MET A 1 88 ? 0.304 3.600 -3.196 1.00 98.69 88 MET A O 1
ATOM 713 N N . ILE A 1 89 ? 1.191 3.261 -1.160 1.00 98.69 89 ILE A N 1
ATOM 714 C CA . ILE A 1 89 ? -0.086 3.361 -0.439 1.00 98.69 89 ILE A CA 1
ATOM 715 C C . ILE A 1 89 ? -0.671 4.767 -0.525 1.00 98.69 89 ILE A C 1
ATOM 717 O O . ILE A 1 89 ? -1.858 4.907 -0.789 1.00 98.69 89 ILE A O 1
ATOM 721 N N . GLU A 1 90 ? 0.152 5.794 -0.345 1.00 98.75 90 GLU A N 1
ATOM 722 C CA . GLU A 1 90 ? -0.248 7.192 -0.453 1.00 98.75 90 GLU A CA 1
ATOM 723 C C . GLU A 1 90 ? -0.863 7.487 -1.819 1.00 98.75 90 GLU A C 1
ATOM 725 O O . GLU A 1 90 ? -1.987 7.975 -1.868 1.00 98.75 90 GLU A O 1
ATOM 730 N N . HIS A 1 91 ? -0.191 7.112 -2.913 1.00 98.69 91 HIS A N 1
ATOM 731 C CA . HIS A 1 91 ? -0.719 7.293 -4.269 1.00 98.69 91 HIS A CA 1
ATOM 732 C C . HIS A 1 91 ? -2.074 6.604 -4.455 1.00 98.69 91 HIS A C 1
ATOM 734 O O . HIS A 1 91 ? -3.027 7.226 -4.925 1.00 98.69 91 HIS A O 1
ATOM 740 N N . ILE A 1 92 ? -2.182 5.332 -4.048 1.00 98.75 92 ILE A N 1
ATOM 741 C CA . ILE A 1 92 ? -3.428 4.566 -4.193 1.00 98.75 92 ILE A CA 1
ATOM 742 C C . ILE A 1 92 ? -4.550 5.217 -3.384 1.00 98.75 92 ILE A C 1
ATOM 744 O O . ILE A 1 92 ? -5.633 5.467 -3.906 1.00 98.75 92 ILE A O 1
ATOM 748 N N . MET A 1 93 ? -4.290 5.546 -2.119 1.00 98.69 93 MET A N 1
ATOM 749 C CA . MET A 1 93 ? -5.294 6.144 -1.248 1.00 98.69 93 MET A CA 1
ATOM 750 C C . MET A 1 93 ? -5.701 7.556 -1.693 1.00 98.69 93 MET A C 1
ATOM 752 O O . MET A 1 93 ? -6.877 7.895 -1.584 1.00 98.69 93 MET A O 1
ATOM 756 N N . GLN A 1 94 ? -4.775 8.366 -2.217 1.00 98.62 94 GLN A N 1
ATOM 757 C CA . GLN A 1 94 ? -5.085 9.678 -2.799 1.00 98.62 94 GLN A CA 1
ATOM 758 C C . GLN A 1 94 ? -5.982 9.539 -4.032 1.00 98.62 94 GLN A C 1
ATOM 760 O O . GLN A 1 94 ? -6.984 10.242 -4.143 1.00 98.62 94 GLN A O 1
ATOM 765 N N . SER A 1 95 ? -5.664 8.606 -4.936 1.00 98.44 95 SER A N 1
ATOM 766 C CA . SER A 1 95 ? -6.485 8.330 -6.120 1.00 98.44 95 SER A CA 1
ATOM 767 C C . SER A 1 95 ? -7.896 7.873 -5.731 1.00 98.44 95 SER A C 1
ATOM 769 O O . SER A 1 95 ? -8.873 8.404 -6.258 1.00 98.44 95 SER A O 1
ATOM 771 N N . MET A 1 96 ? -8.002 7.008 -4.716 1.00 98.31 96 MET A N 1
ATOM 772 C CA . MET A 1 96 ? -9.263 6.569 -4.104 1.00 98.31 96 MET A CA 1
ATOM 773 C C . MET A 1 96 ? -9.924 7.626 -3.188 1.00 98.31 96 MET A C 1
ATOM 775 O O . MET A 1 96 ? -10.869 7.309 -2.470 1.00 98.31 96 MET A O 1
ATOM 779 N N . GLN A 1 97 ? -9.451 8.879 -3.200 1.00 98.44 97 GLN A N 1
ATOM 780 C CA . GLN A 1 97 ? -10.047 10.027 -2.500 1.00 98.44 97 GLN A CA 1
ATOM 781 C C . GLN A 1 97 ? -10.103 9.908 -0.964 1.00 98.44 97 GLN A C 1
ATOM 783 O O . GLN A 1 97 ? -10.972 10.492 -0.313 1.00 98.44 97 GLN A O 1
ATOM 788 N N . PHE A 1 98 ? -9.168 9.182 -0.344 1.00 98.56 98 PHE A N 1
ATOM 789 C CA . PHE A 1 98 ? -9.049 9.182 1.115 1.00 98.56 98 PHE A CA 1
ATOM 790 C C . PHE A 1 98 ? -8.471 10.510 1.639 1.00 98.56 98 PHE A C 1
ATOM 792 O O . PHE A 1 98 ? -7.611 11.120 1.000 1.00 98.56 98 PHE A O 1
ATOM 799 N N . PRO A 1 99 ? -8.882 10.957 2.841 1.00 98.38 99 PRO A N 1
ATOM 800 C CA . PRO A 1 99 ? -8.371 12.190 3.429 1.00 98.38 99 PRO A CA 1
ATOM 801 C C . PRO A 1 99 ? -6.896 12.053 3.825 1.00 98.38 99 PRO A C 1
ATOM 803 O O . PRO A 1 99 ? -6.500 11.045 4.414 1.00 98.38 99 PRO A O 1
ATOM 806 N N . ALA A 1 100 ? -6.107 13.105 3.580 1.00 98.19 100 ALA A N 1
ATOM 807 C CA . ALA A 1 100 ? -4.662 13.131 3.829 1.00 98.19 100 ALA A CA 1
ATOM 808 C C . ALA A 1 100 ? -4.276 12.710 5.260 1.00 98.19 100 ALA A C 1
ATOM 810 O O . ALA A 1 100 ? -3.346 11.931 5.441 1.00 98.19 100 ALA A O 1
ATOM 811 N N . GLU A 1 101 ? -5.046 13.130 6.268 1.00 98.19 101 GLU A N 1
ATOM 812 C CA . GLU A 1 101 ? -4.826 12.749 7.672 1.00 98.19 101 GLU A CA 1
ATOM 813 C C . GLU A 1 101 ? -4.894 11.224 7.889 1.00 98.19 101 GLU A C 1
ATOM 815 O O . GLU A 1 101 ? -4.133 10.651 8.669 1.00 98.19 101 GLU A O 1
ATOM 820 N N . LEU A 1 102 ? -5.811 10.534 7.201 1.00 98.38 102 LEU A N 1
ATOM 821 C CA . LEU A 1 102 ? -5.909 9.078 7.293 1.00 98.38 102 LEU A CA 1
ATOM 822 C C . LEU A 1 102 ? -4.755 8.402 6.552 1.00 98.38 102 LEU A C 1
ATOM 824 O O . LEU A 1 102 ? -4.257 7.383 7.022 1.00 98.38 102 LEU A O 1
ATOM 828 N N . ILE A 1 103 ? -4.333 8.965 5.422 1.00 98.69 103 ILE A N 1
ATOM 829 C CA . ILE A 1 103 ? -3.207 8.453 4.637 1.00 98.69 103 ILE A CA 1
ATOM 830 C C . ILE A 1 103 ? -1.922 8.513 5.460 1.00 98.69 103 ILE A C 1
ATOM 832 O O . ILE A 1 103 ? -1.227 7.506 5.576 1.00 98.69 103 ILE A O 1
ATOM 836 N N . GLU A 1 104 ? -1.652 9.649 6.104 1.00 98.25 104 GLU A N 1
ATOM 837 C CA . GLU A 1 104 ? -0.503 9.822 6.994 1.00 98.25 104 GLU A CA 1
ATOM 838 C C . GLU A 1 104 ? -0.514 8.783 8.125 1.00 98.25 104 GLU A C 1
ATOM 840 O O 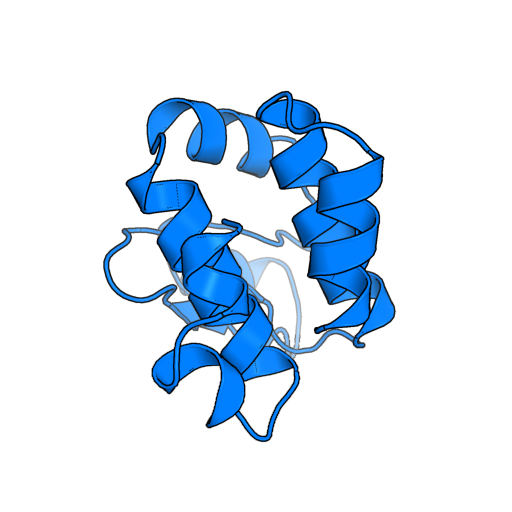. GLU A 1 104 ? 0.495 8.122 8.374 1.00 98.25 104 GLU A O 1
ATOM 845 N N . LYS A 1 105 ? -1.680 8.555 8.747 1.00 98.44 105 LYS A N 1
ATOM 846 C CA . LYS A 1 105 ? -1.850 7.526 9.785 1.00 98.44 105 LYS A CA 1
ATOM 847 C C . LYS A 1 105 ? -1.578 6.118 9.265 1.00 98.44 105 LYS A C 1
ATOM 849 O O . LYS A 1 105 ? -0.872 5.365 9.926 1.00 98.44 105 LYS A O 1
ATOM 854 N N . VAL A 1 106 ? -2.107 5.751 8.096 1.00 98.62 106 VAL A N 1
ATOM 855 C CA . VAL A 1 106 ? -1.844 4.432 7.499 1.00 98.62 106 VAL A CA 1
ATOM 856 C C . VAL A 1 106 ? -0.349 4.281 7.216 1.00 98.62 106 VAL A C 1
ATOM 858 O O . VAL A 1 106 ? 0.260 3.328 7.700 1.00 98.62 106 VAL A O 1
ATOM 861 N N . CYS A 1 107 ? 0.265 5.240 6.520 1.00 98.44 107 CYS A N 1
ATOM 862 C CA . CYS A 1 107 ? 1.690 5.221 6.187 1.00 98.44 107 CYS A CA 1
ATOM 863 C C . CYS A 1 107 ? 2.598 5.184 7.423 1.00 98.44 107 CYS A C 1
ATOM 865 O O . CYS A 1 107 ? 3.619 4.504 7.387 1.00 98.44 107 CYS A O 1
ATOM 867 N N . GLY A 1 108 ? 2.223 5.853 8.517 1.00 98.06 108 GLY A N 1
ATOM 868 C CA . GLY A 1 108 ? 2.962 5.834 9.783 1.00 98.06 108 GLY A CA 1
ATOM 869 C C . GLY A 1 108 ? 2.948 4.482 10.503 1.00 98.06 108 GLY A C 1
ATOM 870 O O . GLY A 1 108 ? 3.777 4.246 11.378 1.00 98.06 108 GLY A O 1
ATOM 871 N N . THR A 1 109 ? 2.033 3.581 10.134 1.00 97.88 109 THR A N 1
ATOM 872 C CA . THR A 1 109 ? 1.966 2.224 10.699 1.00 97.88 109 THR A CA 1
ATOM 873 C C . THR A 1 109 ? 2.656 1.167 9.843 1.00 97.88 109 THR A C 1
ATOM 875 O O . THR A 1 109 ? 2.834 0.051 10.321 1.00 97.88 109 THR A O 1
ATOM 878 N N . ILE A 1 110 ? 3.042 1.469 8.598 1.00 96.62 110 ILE A N 1
ATOM 879 C CA . ILE A 1 110 ? 3.719 0.520 7.692 1.00 96.62 110 ILE A CA 1
ATOM 880 C C . ILE A 1 110 ? 5.190 0.398 8.063 1.00 96.62 110 ILE A C 1
ATOM 882 O O . ILE A 1 110 ? 5.625 -0.762 8.247 1.00 96.62 110 ILE A O 1
#

Radius of gyration: 13.05 Å; chains: 1; bounding box: 29×26×33 Å

Sequence (110 aa):
MRELLLSDEYADQKRAVNRFMLVLTTLYSLDSKAFAEATESLHGRTRVYFAEDERTLQKNGNQTKPKQVPGTPWWVITNTNTGRKCSMIEHIMQSMQFPAELIEKVCGTI

InterPro domains:
  IPR026577 Replication modulator SeqA, C-terminal DNA-binding domain [PF03925] (1-108)
  IPR036835 Replication modulator SeqA, C-terminal DNA-binding domain superfamily [G3DSA:1.20.1380.10] (1-110)
  IPR036835 Replication modulator SeqA, C-terminal DNA-binding domain superfamily [SSF82808] (1-110)

pLDDT: mean 96.93, std 2.92, range [83.44, 98.81]

Organism: NCBI:txid2058152

Secondary structure (DSSP, 8-state):
-HHHHHSHHHHT--SHHHHHHHHHHHHHHH-HHHHHHHHHT-B-SS-B-EESSHHHHHHT-TT--EEEPTTSS-EEE--S-HHHHHHHHHHHHHHTT--HHHHHHHHHH-